Protein AF-A0A0C3HR26-F1 (afdb_monomer_lite)

Foldseek 3Di:
DDDDKDWDADPPPRWIWIWDADPPVRHTPGTFTQAPPWAWDQDWQKIWTWTQDPVPPGIDIDIDGHPGSVVSVVVRVVSVVSHDDD

Radius of gyration: 12.73 Å; chains: 1; bounding box: 26×28×32 Å

Organism: Oidiodendron maius (strain Zn) (NCBI:txid913774)

Structure (mmCIF, N/CA/C/O backbone):
data_AF-A0A0C3HR26-F1
#
_entry.id   AF-A0A0C3HR26-F1
#
loop_
_atom_site.group_PDB
_atom_site.id
_atom_site.type_symbol
_atom_site.label_atom_id
_atom_site.label_alt_id
_atom_site.label_comp_id
_atom_site.label_asym_id
_atom_site.label_entity_id
_atom_site.label_seq_id
_atom_site.pdbx_PDB_ins_code
_atom_site.Cartn_x
_atom_site.Cartn_y
_atom_site.Cartn_z
_atom_site.occupancy
_atom_site.B_iso_or_equiv
_atom_site.auth_seq_id
_atom_site.auth_comp_id
_atom_site.auth_asym_id
_atom_site.auth_atom_id
_atom_site.pdbx_PDB_model_num
ATOM 1 N N . GLY A 1 1 ? 12.661 -4.801 -2.181 1.00 83.94 1 GLY A N 1
ATOM 2 C CA . GLY A 1 1 ? 12.574 -6.254 -2.448 1.00 83.94 1 GLY A CA 1
ATOM 3 C C . GLY A 1 1 ? 11.552 -6.513 -3.537 1.00 83.94 1 GLY A C 1
ATOM 4 O O . GLY A 1 1 ? 10.715 -5.649 -3.756 1.00 83.94 1 GLY A O 1
ATOM 5 N N . VAL A 1 2 ? 11.628 -7.656 -4.221 1.00 90.88 2 VAL A N 1
ATOM 6 C CA . VAL A 1 2 ? 10.714 -8.033 -5.316 1.00 90.88 2 VAL A CA 1
ATOM 7 C C . VAL A 1 2 ? 9.956 -9.292 -4.914 1.00 90.88 2 VAL A C 1
ATOM 9 O O . VAL A 1 2 ? 10.549 -10.208 -4.351 1.00 90.88 2 VAL A O 1
ATOM 12 N N . GLY A 1 3 ? 8.656 -9.333 -5.188 1.00 93.50 3 GLY A N 1
ATOM 13 C CA . GLY A 1 3 ? 7.829 -10.502 -4.921 1.00 93.50 3 GLY A CA 1
ATOM 14 C C . GLY A 1 3 ? 6.336 -10.178 -4.978 1.00 93.50 3 GLY A C 1
ATOM 15 O O . GLY A 1 3 ? 5.959 -9.121 -5.495 1.00 93.50 3 GLY A O 1
ATOM 16 N N . PRO A 1 4 ? 5.473 -11.084 -4.495 1.00 93.00 4 PRO A N 1
ATOM 17 C CA . PRO A 1 4 ? 4.031 -10.894 -4.539 1.00 93.00 4 PRO A CA 1
ATOM 18 C C . PRO A 1 4 ? 3.575 -9.764 -3.610 1.00 93.00 4 PRO A C 1
ATOM 20 O O . PRO A 1 4 ? 3.907 -9.735 -2.420 1.00 93.00 4 PRO A O 1
ATOM 23 N N . LEU A 1 5 ? 2.754 -8.870 -4.163 1.00 94.19 5 LEU A N 1
ATOM 24 C CA . LEU A 1 5 ? 2.113 -7.768 -3.455 1.00 94.19 5 LEU A CA 1
ATOM 25 C C . LEU A 1 5 ? 0.622 -8.053 -3.263 1.00 94.19 5 LEU A C 1
ATOM 27 O O . LEU A 1 5 ? -0.036 -8.558 -4.171 1.00 94.19 5 LEU A O 1
ATOM 31 N N . ARG A 1 6 ? 0.085 -7.732 -2.083 1.00 94.69 6 ARG A N 1
ATOM 32 C CA . ARG A 1 6 ? -1.337 -7.895 -1.757 1.00 94.69 6 ARG A CA 1
ATOM 33 C C . ARG A 1 6 ? -1.868 -6.687 -0.994 1.00 94.69 6 ARG A C 1
ATOM 35 O O . ARG A 1 6 ? -1.195 -6.183 -0.096 1.00 94.69 6 ARG A O 1
ATOM 42 N N . VAL A 1 7 ? -3.099 -6.292 -1.304 1.00 94.81 7 VAL A N 1
ATOM 43 C CA . VAL A 1 7 ? -3.917 -5.419 -0.453 1.00 94.81 7 VAL A CA 1
ATOM 44 C C . VAL A 1 7 ? -4.821 -6.319 0.382 1.00 94.81 7 VAL A C 1
ATOM 46 O O . VAL A 1 7 ? -5.503 -7.190 -0.152 1.00 94.81 7 VAL A O 1
ATOM 49 N N . LEU A 1 8 ? -4.769 -6.167 1.702 1.00 95.12 8 LEU A N 1
ATOM 50 C CA . LEU A 1 8 ? -5.482 -7.018 2.651 1.00 95.12 8 LEU A CA 1
ATOM 51 C C . LEU A 1 8 ? -6.404 -6.160 3.510 1.00 95.12 8 LEU A C 1
ATOM 53 O O . LEU A 1 8 ? -5.969 -5.138 4.037 1.00 95.12 8 LEU A O 1
ATOM 57 N N . LYS A 1 9 ? -7.644 -6.616 3.704 1.00 93.25 9 LYS A N 1
ATOM 58 C CA . LYS A 1 9 ? -8.626 -6.007 4.606 1.00 93.25 9 LYS A CA 1
ATOM 59 C C . LYS A 1 9 ? -8.892 -6.931 5.786 1.00 93.25 9 LYS A C 1
ATOM 61 O O . LYS A 1 9 ? -9.182 -8.113 5.602 1.00 93.25 9 LYS A O 1
ATOM 66 N N . HIS A 1 10 ? -8.777 -6.401 6.998 1.00 93.44 10 HIS A N 1
ATOM 67 C CA . HIS A 1 10 ? -9.156 -7.119 8.205 1.00 93.44 10 HIS A CA 1
ATOM 68 C C . HIS A 1 10 ? -10.683 -7.237 8.271 1.00 93.44 10 HIS A C 1
ATOM 70 O O . HIS A 1 10 ? -11.384 -6.243 8.091 1.00 93.44 10 HIS A O 1
ATOM 76 N N . LYS A 1 11 ? -11.202 -8.449 8.503 1.00 90.88 11 LYS A N 1
ATOM 77 C CA . LYS A 1 11 ? -12.645 -8.726 8.401 1.00 90.88 11 LYS A CA 1
ATOM 78 C C . LYS A 1 11 ? -13.464 -8.068 9.511 1.00 90.88 11 LYS A C 1
ATOM 80 O O . LYS A 1 11 ? -14.573 -7.633 9.243 1.00 90.88 11 LYS A O 1
ATOM 85 N N . GLU A 1 12 ? -12.912 -7.979 10.719 1.00 91.69 12 GLU A N 1
ATOM 86 C CA . GLU A 1 12 ? -13.642 -7.469 11.889 1.00 91.69 12 GLU A CA 1
ATOM 87 C C . GLU A 1 12 ? -13.490 -5.956 12.056 1.00 91.69 12 GLU A C 1
ATOM 89 O O . GLU A 1 12 ? -14.456 -5.253 12.314 1.00 91.69 12 GLU A O 1
ATOM 94 N N . THR A 1 13 ? -12.272 -5.438 11.874 1.00 89.00 13 THR A N 1
ATOM 95 C CA . THR A 1 13 ? -11.972 -4.011 12.104 1.00 89.00 13 THR A CA 1
ATOM 96 C C . THR A 1 13 ? -12.037 -3.173 10.832 1.00 89.00 13 THR A C 1
ATOM 98 O O . THR A 1 13 ? -11.907 -1.957 10.890 1.00 89.00 13 THR A O 1
ATOM 101 N N . GLY A 1 14 ? -12.140 -3.806 9.660 1.00 87.88 14 GLY A N 1
ATOM 102 C CA . GLY A 1 14 ? -12.095 -3.122 8.369 1.00 87.88 14 GLY A CA 1
ATOM 103 C C . GLY A 1 14 ? -10.731 -2.528 8.005 1.00 87.88 14 GLY A C 1
ATOM 104 O O . GLY A 1 14 ? -10.594 -2.020 6.896 1.00 87.88 14 GLY A O 1
ATOM 105 N N . ALA A 1 15 ? -9.723 -2.621 8.881 1.00 89.06 15 ALA A N 1
ATOM 106 C CA . ALA A 1 15 ? -8.403 -2.038 8.663 1.00 89.06 15 ALA A CA 1
ATOM 107 C C . ALA A 1 15 ? -7.719 -2.638 7.428 1.00 89.06 15 ALA A C 1
ATOM 109 O O . ALA A 1 15 ? -7.589 -3.863 7.302 1.00 89.06 15 ALA A O 1
ATOM 110 N N . THR A 1 16 ? -7.249 -1.774 6.533 1.00 94.25 16 THR A N 1
ATOM 111 C CA . THR A 1 16 ? -6.624 -2.164 5.268 1.00 94.25 16 THR A CA 1
ATOM 112 C C . THR A 1 16 ? -5.126 -1.905 5.273 1.00 94.25 16 THR A C 1
ATOM 114 O O . THR A 1 16 ? -4.630 -0.936 5.848 1.00 94.25 16 THR A O 1
ATOM 117 N N . ARG A 1 17 ? -4.373 -2.815 4.652 1.00 94.31 17 ARG A N 1
ATOM 118 C CA . ARG A 1 17 ? -2.911 -2.748 4.576 1.00 94.31 17 ARG A CA 1
ATOM 119 C C . ARG A 1 17 ? -2.393 -3.244 3.236 1.00 94.31 17 ARG A C 1
ATOM 121 O O . ARG A 1 17 ? -2.992 -4.127 2.621 1.00 94.31 17 ARG A O 1
ATOM 128 N N . ILE A 1 18 ? -1.235 -2.736 2.843 1.00 95.00 18 ILE A N 1
ATOM 129 C CA . ILE A 1 18 ? -0.449 -3.227 1.715 1.00 95.00 18 ILE A CA 1
ATOM 130 C C . ILE A 1 18 ? 0.714 -4.081 2.229 1.00 95.00 18 ILE A C 1
ATOM 132 O O . ILE A 1 18 ? 1.438 -3.682 3.143 1.00 95.00 18 ILE A O 1
ATOM 136 N N . LEU A 1 19 ? 0.870 -5.278 1.660 1.00 95.38 19 LEU A N 1
ATOM 137 C CA . LEU A 1 19 ? 1.873 -6.265 2.054 1.00 95.38 19 LEU A CA 1
ATOM 138 C C . LEU A 1 19 ? 2.683 -6.719 0.836 1.00 95.38 19 LEU A 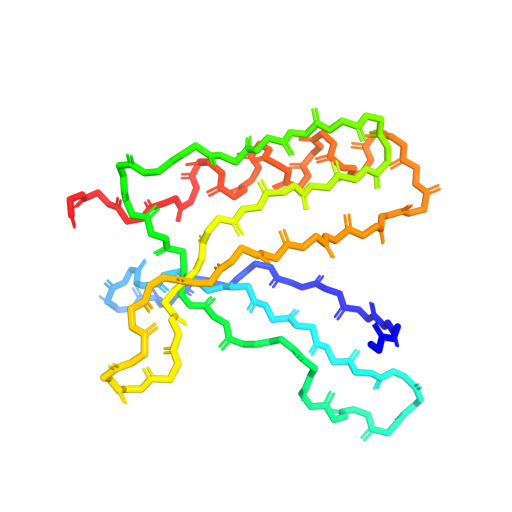C 1
ATOM 140 O O . LEU A 1 19 ? 2.116 -7.238 -0.124 1.00 95.38 19 LEU A O 1
ATOM 144 N N . LEU A 1 20 ? 4.006 -6.597 0.914 1.00 95.62 20 LEU A N 1
ATOM 145 C CA . LEU A 1 20 ? 4.958 -7.162 -0.042 1.00 95.62 20 LEU A CA 1
ATOM 146 C C . LEU A 1 20 ? 5.871 -8.141 0.685 1.00 95.62 20 LEU A C 1
ATOM 148 O O . LEU A 1 20 ? 6.521 -7.781 1.673 1.00 95.62 20 LEU A O 1
ATOM 152 N N . ARG A 1 21 ? 5.957 -9.363 0.163 1.00 94.81 21 ARG A N 1
ATOM 153 C CA . ARG A 1 21 ? 6.931 -10.361 0.611 1.00 94.81 21 ARG A CA 1
ATOM 154 C C . ARG A 1 21 ? 7.971 -10.579 -0.478 1.00 94.81 21 ARG A C 1
ATOM 156 O O . ARG A 1 21 ? 7.601 -10.678 -1.641 1.00 94.81 21 ARG A O 1
ATOM 163 N N . ALA A 1 22 ? 9.249 -10.628 -0.116 1.00 94.06 22 ALA A N 1
ATOM 164 C CA . ALA A 1 22 ? 10.318 -10.919 -1.065 1.00 94.06 22 ALA A CA 1
ATOM 165 C C . ALA A 1 22 ? 10.310 -12.400 -1.463 1.00 94.06 22 ALA A C 1
ATOM 167 O O . ALA A 1 22 ? 10.163 -13.265 -0.602 1.00 94.06 22 ALA A O 1
ATOM 168 N N . ASP A 1 23 ? 10.532 -12.690 -2.739 1.00 87.88 23 ASP A N 1
ATOM 169 C CA . ASP A 1 23 ? 10.758 -14.048 -3.242 1.00 87.88 23 ASP A CA 1
ATOM 170 C C . ASP A 1 23 ? 12.267 -14.390 -3.240 1.00 87.88 23 ASP A C 1
ATOM 172 O O . ASP A 1 23 ? 13.078 -13.488 -3.479 1.00 87.88 23 ASP A O 1
ATOM 176 N N . PRO A 1 24 ? 12.694 -15.634 -2.930 1.00 88.69 24 PRO A N 1
ATOM 177 C CA . PRO A 1 24 ? 11.911 -16.783 -2.448 1.00 88.69 24 PRO A CA 1
ATOM 178 C C . PRO A 1 24 ? 11.785 -16.849 -0.913 1.00 88.69 24 PRO A C 1
ATOM 180 O O . PRO A 1 24 ? 11.043 -17.667 -0.377 1.00 88.69 24 PRO A O 1
ATOM 183 N N . ARG A 1 25 ? 12.518 -16.005 -0.170 1.00 87.69 25 ARG A N 1
ATOM 184 C CA . ARG A 1 25 ? 12.630 -16.099 1.302 1.00 87.69 25 ARG A CA 1
ATOM 185 C C . ARG A 1 25 ? 11.346 -15.760 2.071 1.00 87.69 25 ARG A C 1
ATOM 187 O O . ARG A 1 25 ? 11.264 -16.044 3.260 1.00 87.69 25 ARG A O 1
ATOM 194 N N . GLY A 1 26 ? 10.374 -15.102 1.444 1.00 86.81 26 GLY A N 1
ATOM 195 C CA . GLY A 1 26 ? 9.108 -14.708 2.067 1.00 86.81 26 GLY A CA 1
ATOM 196 C C . GLY A 1 26 ? 9.217 -13.580 3.101 1.00 86.81 26 GLY A C 1
ATOM 197 O O . GLY A 1 26 ? 8.240 -13.319 3.815 1.00 86.81 26 GLY A O 1
ATOM 198 N N . THR A 1 27 ? 10.373 -12.909 3.193 1.00 93.50 27 THR A N 1
ATOM 199 C CA . THR A 1 27 ? 10.603 -11.817 4.150 1.00 93.50 27 THR A CA 1
ATOM 200 C C . THR A 1 27 ? 9.697 -10.627 3.854 1.00 93.50 27 THR A C 1
ATOM 202 O O . THR A 1 27 ? 9.410 -10.318 2.698 1.00 93.50 27 THR A O 1
ATOM 205 N N . ILE A 1 28 ? 9.219 -9.952 4.900 1.00 93.88 28 ILE A N 1
ATOM 206 C CA . ILE A 1 28 ? 8.344 -8.786 4.753 1.00 93.88 28 ILE A CA 1
ATOM 207 C C . ILE A 1 28 ? 9.193 -7.589 4.319 1.00 93.88 28 ILE A C 1
ATOM 209 O O . ILE A 1 28 ? 10.091 -7.168 5.039 1.00 93.88 28 ILE A O 1
ATOM 213 N N . VAL A 1 29 ? 8.894 -7.054 3.137 1.00 93.25 29 VAL A N 1
ATOM 214 C CA . VAL A 1 29 ? 9.554 -5.868 2.565 1.00 93.25 29 VAL A CA 1
ATOM 215 C C . VAL A 1 29 ? 8.726 -4.615 2.821 1.00 93.25 29 VAL A C 1
ATOM 217 O O . VAL A 1 29 ? 9.272 -3.549 3.070 1.00 93.25 29 VAL A O 1
ATOM 220 N N . LEU A 1 30 ? 7.404 -4.754 2.742 1.00 93.38 30 LEU A N 1
ATOM 221 C CA . LEU A 1 30 ? 6.442 -3.688 2.977 1.00 93.38 30 LEU A CA 1
ATOM 222 C C . LEU A 1 30 ? 5.279 -4.282 3.756 1.00 93.38 30 LEU A C 1
ATOM 224 O O . LEU A 1 30 ? 4.730 -5.299 3.343 1.00 93.38 30 LEU A O 1
ATOM 228 N N . ASN A 1 31 ? 4.904 -3.655 4.862 1.00 94.06 31 ASN A N 1
ATOM 229 C CA . ASN A 1 31 ? 3.681 -3.955 5.597 1.00 94.06 31 ASN A CA 1
ATOM 230 C C . ASN A 1 31 ? 3.204 -2.657 6.240 1.00 94.06 31 ASN A C 1
ATOM 232 O O . ASN A 1 31 ? 3.681 -2.285 7.311 1.00 94.06 31 ASN A O 1
ATOM 236 N N . LYS A 1 32 ? 2.335 -1.933 5.537 1.00 93.75 32 LYS A N 1
ATOM 237 C CA . LYS A 1 32 ? 1.878 -0.602 5.946 1.00 93.75 32 LYS A CA 1
ATOM 238 C C . LYS A 1 32 ? 0.369 -0.495 5.815 1.00 93.75 32 LYS A C 1
ATOM 240 O O . LYS A 1 32 ? -0.209 -1.014 4.861 1.00 93.75 32 LYS A O 1
ATOM 245 N N . SER A 1 33 ? -0.259 0.176 6.772 1.00 92.94 33 SER A N 1
ATOM 246 C CA . SER A 1 33 ? -1.681 0.510 6.696 1.00 92.94 33 SER A CA 1
ATOM 247 C C . SER A 1 33 ? -1.929 1.521 5.581 1.00 92.94 33 SER A C 1
ATOM 249 O O . SER A 1 33 ? -1.096 2.401 5.347 1.00 92.94 33 SER A O 1
ATOM 251 N N . LEU A 1 34 ? -3.073 1.405 4.909 1.00 92.62 34 LEU A N 1
ATOM 252 C CA . LEU A 1 34 ? -3.548 2.464 4.026 1.00 92.62 34 LEU A CA 1
A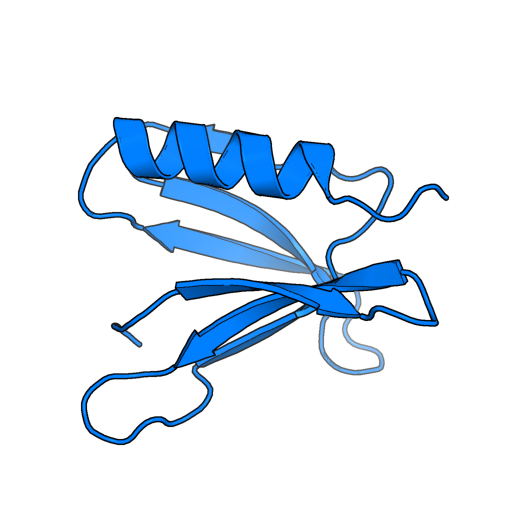TOM 253 C C . LEU A 1 34 ? -4.060 3.626 4.880 1.00 92.62 34 LEU A C 1
ATOM 255 O O . LEU A 1 34 ? -4.677 3.420 5.923 1.00 92.62 34 LEU A O 1
ATOM 259 N N . LEU A 1 35 ? -3.771 4.845 4.441 1.00 91.44 35 LEU A N 1
ATOM 260 C CA . LEU A 1 35 ? -4.155 6.077 5.123 1.00 91.44 35 LEU A CA 1
ATOM 261 C C . LEU A 1 35 ? -5.350 6.727 4.418 1.00 91.44 35 LEU A C 1
ATOM 263 O O . LEU A 1 35 ? -5.395 6.781 3.186 1.00 91.44 35 LEU A O 1
ATOM 267 N N . ALA A 1 36 ? -6.292 7.243 5.207 1.00 89.38 36 ALA A N 1
ATOM 268 C CA . ALA A 1 36 ? -7.348 8.127 4.726 1.00 89.38 36 ALA A CA 1
ATOM 269 C C . ALA A 1 36 ? -6.775 9.514 4.379 1.00 89.38 36 ALA A C 1
ATOM 271 O O . ALA A 1 36 ? -5.698 9.888 4.844 1.00 89.38 36 ALA A O 1
ATOM 272 N N . GLY A 1 37 ? -7.482 10.280 3.543 1.00 85.31 37 GLY A N 1
ATOM 273 C CA . GLY A 1 37 ? -7.166 11.694 3.277 1.00 85.31 37 GLY A CA 1
ATOM 274 C C . GLY A 1 37 ? -5.869 11.978 2.505 1.00 85.31 37 GLY A C 1
ATOM 275 O O . GLY A 1 37 ? -5.581 13.131 2.205 1.00 85.31 37 GLY A O 1
ATOM 276 N N . VAL A 1 38 ? -5.092 10.957 2.147 1.00 88.00 38 VAL A N 1
ATOM 277 C CA . VAL A 1 38 ? -3.907 11.080 1.283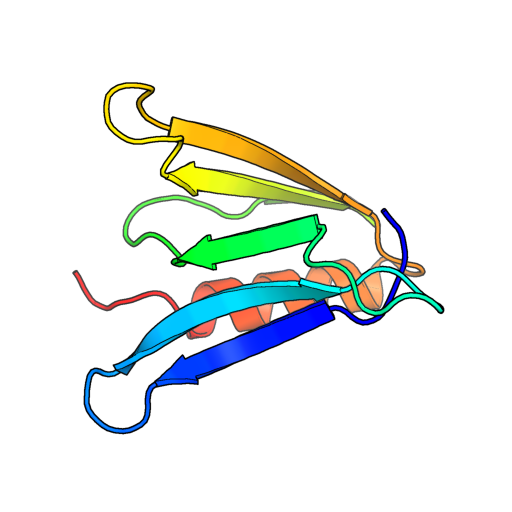 1.00 88.00 38 VAL A CA 1
ATOM 278 C C . VAL A 1 38 ? -4.240 10.653 -0.141 1.00 88.00 38 VAL A C 1
ATOM 280 O O . VAL A 1 38 ? -5.171 9.883 -0.327 1.00 88.00 38 VAL A O 1
ATOM 283 N N . LYS A 1 39 ? -3.490 11.095 -1.153 1.00 87.81 39 LYS A N 1
ATOM 284 C CA . LYS A 1 39 ? -3.664 10.650 -2.547 1.00 87.81 39 LYS A CA 1
ATOM 285 C C . LYS A 1 39 ? -2.610 9.609 -2.917 1.00 87.81 39 LYS A C 1
ATOM 287 O O . LYS A 1 39 ? -1.449 9.763 -2.540 1.00 87.81 39 LYS A O 1
ATOM 292 N N . TYR A 1 40 ? -2.999 8.575 -3.660 1.00 92.44 40 TYR A N 1
ATOM 293 C CA . TYR A 1 40 ? -2.065 7.631 -4.272 1.00 92.44 40 TYR A CA 1
ATOM 294 C C . TYR A 1 40 ? -1.876 7.995 -5.740 1.00 92.44 40 TYR A C 1
ATOM 296 O O . TYR A 1 40 ? -2.819 8.022 -6.529 1.00 92.44 40 TYR A O 1
ATOM 304 N N . GLU A 1 41 ? -0.647 8.339 -6.102 1.00 93.44 41 GLU A N 1
ATOM 305 C CA . GLU A 1 41 ? -0.318 8.831 -7.432 1.00 93.44 41 GLU A CA 1
ATOM 306 C C . GLU A 1 41 ? 0.220 7.689 -8.280 1.00 93.44 41 GLU A C 1
ATOM 308 O O . GLU A 1 41 ? 1.273 7.120 -7.992 1.00 93.44 41 GLU A O 1
ATOM 313 N N . VAL A 1 42 ? -0.502 7.358 -9.344 1.00 95.31 42 VAL A N 1
ATOM 314 C CA . VAL A 1 42 ? -0.053 6.379 -10.330 1.00 95.31 42 VAL A CA 1
ATOM 315 C C . VAL A 1 42 ? 0.617 7.120 -11.481 1.00 95.31 42 VAL A C 1
ATOM 317 O O . VAL A 1 42 ? 0.026 8.011 -12.089 1.00 95.31 42 VAL A O 1
ATOM 320 N N . THR A 1 43 ? 1.853 6.749 -11.797 1.00 94.12 43 THR A N 1
ATOM 321 C CA . THR A 1 43 ? 2.607 7.283 -12.935 1.00 94.12 43 THR A CA 1
ATOM 322 C C . THR A 1 43 ? 3.203 6.124 -13.713 1.00 94.12 43 THR A C 1
ATOM 324 O O . THR A 1 43 ? 4.093 5.428 -13.220 1.00 94.12 43 THR A O 1
ATOM 327 N N . GLU A 1 44 ? 2.702 5.907 -14.929 1.00 93.69 44 GLU A N 1
ATOM 328 C CA . GLU A 1 44 ? 3.073 4.777 -15.785 1.00 93.69 44 GLU A CA 1
ATOM 329 C C . GLU A 1 44 ? 2.977 3.438 -15.034 1.00 93.69 44 GLU A C 1
ATOM 331 O O . GLU A 1 44 ? 1.889 2.993 -14.692 1.00 93.69 44 GLU A O 1
ATOM 336 N N . LYS A 1 45 ? 4.122 2.805 -14.757 1.00 95.25 45 LYS A N 1
ATOM 337 C CA . LYS A 1 45 ? 4.273 1.533 -14.041 1.00 95.25 45 LYS A CA 1
ATOM 338 C C . LYS A 1 45 ? 4.557 1.705 -12.548 1.00 95.25 45 LYS A C 1
ATOM 340 O O . LYS A 1 45 ? 4.940 0.739 -11.893 1.00 95.25 45 LYS A O 1
ATOM 345 N N . THR A 1 46 ? 4.450 2.917 -12.018 1.00 95.19 46 THR A N 1
ATOM 346 C CA . THR A 1 46 ? 4.808 3.231 -10.634 1.00 95.19 46 THR A CA 1
ATOM 347 C C . THR A 1 46 ? 3.636 3.786 -9.843 1.00 95.19 46 THR A C 1
ATOM 349 O O . THR A 1 46 ? 2.755 4.435 -10.401 1.00 95.19 46 THR A O 1
ATOM 352 N N . ILE A 1 47 ? 3.634 3.527 -8.538 1.00 95.12 47 ILE A N 1
ATOM 353 C CA . ILE A 1 47 ? 2.682 4.097 -7.586 1.00 95.12 47 ILE A CA 1
ATOM 354 C C . ILE A 1 47 ? 3.469 4.775 -6.477 1.00 95.12 47 ILE A C 1
ATOM 356 O O . ILE A 1 47 ? 4.280 4.129 -5.810 1.00 95.12 47 ILE A O 1
ATOM 360 N N . LYS A 1 48 ? 3.212 6.065 -6.275 1.00 94.88 48 LYS A N 1
ATOM 361 C CA . LYS A 1 48 ? 3.680 6.834 -5.127 1.00 94.88 48 LYS A CA 1
ATOM 362 C C . LYS A 1 48 ? 2.558 6.938 -4.112 1.00 94.88 48 LYS A C 1
ATOM 364 O O . LYS A 1 48 ? 1.450 7.349 -4.449 1.00 94.88 48 LYS A O 1
ATOM 369 N N . PHE A 1 49 ? 2.838 6.576 -2.870 1.00 93.81 49 PHE A N 1
ATOM 370 C CA . PHE A 1 49 ? 1.869 6.731 -1.795 1.00 93.81 49 PHE A CA 1
ATOM 371 C C . PHE A 1 49 ? 2.555 7.042 -0.465 1.00 93.81 49 PHE A C 1
ATOM 373 O O . PHE A 1 49 ? 3.594 6.453 -0.155 1.00 93.81 49 PHE A O 1
ATOM 380 N N . PRO A 1 50 ? 1.984 7.946 0.343 1.00 93.00 50 PRO A N 1
ATOM 381 C CA . PRO A 1 50 ? 2.432 8.147 1.707 1.00 93.00 50 PRO A CA 1
ATOM 382 C C . PRO A 1 50 ? 1.906 7.026 2.611 1.00 93.00 50 PRO A C 1
ATOM 384 O O . PRO A 1 50 ? 0.774 6.554 2.471 1.00 93.00 50 PRO A O 1
ATOM 387 N N . ALA A 1 51 ? 2.736 6.622 3.562 1.00 91.94 51 ALA A N 1
ATOM 388 C CA . ALA A 1 51 ? 2.427 5.651 4.597 1.00 91.94 51 ALA A CA 1
ATOM 389 C C . ALA A 1 51 ? 2.957 6.140 5.950 1.00 91.94 51 ALA A C 1
ATOM 391 O O . ALA A 1 51 ? 3.845 6.989 6.017 1.00 91.94 51 ALA A O 1
ATOM 392 N N . ALA A 1 52 ? 2.426 5.590 7.042 1.00 89.56 52 ALA A N 1
ATOM 393 C CA . ALA A 1 52 ? 2.954 5.870 8.371 1.00 89.56 52 ALA A CA 1
ATOM 394 C C . ALA A 1 52 ? 4.387 5.332 8.493 1.00 89.56 52 ALA A C 1
ATOM 396 O O . ALA A 1 52 ? 4.635 4.149 8.231 1.00 89.56 52 ALA A O 1
ATOM 397 N N . GLY A 1 53 ? 5.306 6.204 8.900 1.00 85.44 53 GLY A N 1
ATOM 398 C CA . GLY A 1 53 ? 6.677 5.882 9.265 1.00 85.44 53 GLY A CA 1
ATOM 399 C C . GLY A 1 53 ? 6.762 4.979 10.489 1.00 85.44 53 GLY A C 1
ATOM 400 O O . GLY A 1 53 ? 5.757 4.524 11.039 1.00 85.44 53 GLY A O 1
ATOM 401 N N . GLU A 1 54 ? 7.982 4.711 10.940 1.00 80.31 54 GLU A N 1
ATOM 402 C CA . GLU A 1 54 ? 8.171 4.156 12.281 1.00 80.31 54 GLU A CA 1
ATOM 403 C C . GLU A 1 54 ? 7.570 5.094 13.346 1.00 80.31 54 GLU A C 1
ATOM 405 O O . GLU A 1 54 ? 7.452 6.302 13.103 1.00 80.31 54 GLU A O 1
ATOM 410 N N . PRO A 1 55 ? 7.192 4.576 14.529 1.00 78.06 55 PRO A N 1
ATOM 411 C CA . PRO A 1 55 ? 6.658 5.399 15.610 1.00 78.06 55 PRO A CA 1
ATOM 412 C C . PRO A 1 55 ? 7.551 6.620 15.878 1.00 78.06 55 PRO A C 1
ATOM 414 O O . PRO A 1 55 ? 8.745 6.482 16.131 1.00 78.06 55 PRO A O 1
ATOM 417 N N . GLY A 1 56 ? 6.977 7.822 15.779 1.00 77.69 56 GLY A N 1
ATOM 418 C CA . GLY A 1 56 ? 7.696 9.089 15.963 1.00 77.69 56 GLY A CA 1
ATOM 419 C C . GLY A 1 56 ? 8.407 9.649 14.721 1.00 77.69 56 GLY A C 1
ATOM 420 O O . GLY A 1 56 ? 8.912 10.764 14.788 1.00 77.69 56 GLY A O 1
ATOM 421 N N . LYS A 1 57 ? 8.417 8.943 13.580 1.00 78.06 57 LYS A N 1
ATOM 422 C CA . LYS A 1 57 ? 9.070 9.393 12.330 1.00 78.06 57 LYS A CA 1
ATOM 423 C C . LYS A 1 57 ? 8.133 10.032 11.293 1.00 78.06 57 LYS A C 1
ATOM 425 O O . LYS A 1 57 ? 8.576 10.351 10.195 1.00 78.06 57 LYS A O 1
ATOM 430 N N . GLY A 1 58 ? 6.863 10.261 11.630 1.00 85.88 58 GLY A N 1
ATOM 431 C CA . GLY A 1 58 ? 5.907 10.939 10.744 1.00 85.88 58 GLY A CA 1
ATOM 432 C C . GLY A 1 58 ? 5.489 10.094 9.535 1.00 85.88 58 GLY A C 1
ATOM 433 O O . GLY A 1 58 ? 5.377 8.875 9.643 1.00 85.88 58 GLY A O 1
ATOM 434 N N . LEU A 1 59 ? 5.206 10.738 8.399 1.00 89.56 59 LEU A N 1
ATOM 435 C CA . LEU A 1 59 ? 4.856 10.063 7.145 1.00 89.56 59 LEU A CA 1
ATOM 436 C C . LEU A 1 59 ? 6.105 9.804 6.296 1.00 89.56 59 LEU A C 1
ATOM 438 O O . LEU A 1 59 ? 6.973 10.664 6.179 1.00 89.56 59 LEU A O 1
ATOM 442 N N . GLU A 1 60 ? 6.155 8.644 5.651 1.00 91.88 60 GLU A N 1
ATOM 443 C CA . GLU A 1 60 ? 7.157 8.295 4.644 1.00 91.88 60 GLU A CA 1
ATOM 444 C C . GLU A 1 60 ? 6.485 8.020 3.296 1.00 91.88 60 GLU A C 1
ATOM 446 O O . GLU A 1 60 ? 5.408 7.423 3.230 1.00 91.88 60 GLU A O 1
ATOM 451 N N . THR A 1 61 ? 7.117 8.447 2.205 1.00 92.31 61 THR A N 1
ATOM 452 C CA . THR A 1 61 ? 6.593 8.235 0.851 1.00 92.31 61 THR A CA 1
ATOM 453 C C . THR A 1 61 ? 7.238 7.009 0.226 1.00 92.31 61 THR A C 1
ATOM 455 O O . THR A 1 61 ? 8.455 6.949 0.058 1.00 92.31 61 THR A O 1
ATOM 458 N N . TRP A 1 62 ? 6.408 6.052 -0.172 1.00 93.94 62 TRP A N 1
ATOM 459 C CA . TRP A 1 62 ? 6.824 4.836 -0.855 1.00 93.94 62 TRP A CA 1
ATOM 460 C C . TRP A 1 62 ? 6.623 4.958 -2.359 1.00 93.94 62 TRP A C 1
ATOM 462 O O . TRP A 1 62 ? 5.609 5.479 -2.820 1.00 93.94 62 TRP A O 1
ATOM 472 N N . LEU A 1 63 ? 7.578 4.419 -3.117 1.00 94.50 63 LEU A N 1
ATOM 473 C CA . LEU A 1 63 ? 7.483 4.222 -4.560 1.00 94.50 63 LEU A CA 1
ATOM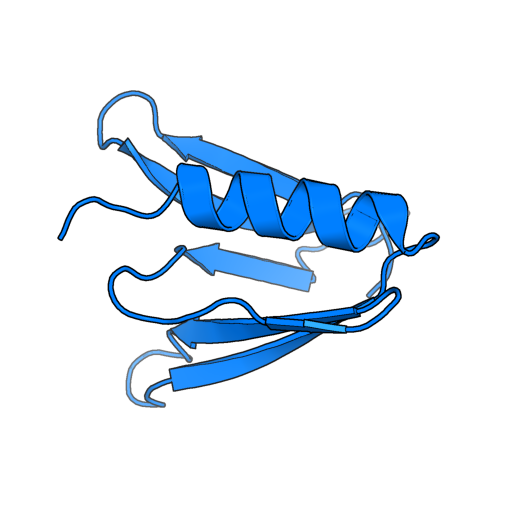 474 C C . LEU A 1 63 ? 7.461 2.717 -4.847 1.00 94.50 63 LEU A C 1
ATOM 476 O O . LEU A 1 63 ? 8.429 2.011 -4.567 1.00 94.50 63 LEU A O 1
ATOM 480 N N . LEU A 1 64 ? 6.371 2.229 -5.431 1.00 94.56 64 LEU A N 1
ATOM 481 C CA . LEU A 1 64 ? 6.263 0.862 -5.936 1.00 94.56 64 LEU A CA 1
ATOM 482 C C . LEU A 1 64 ? 6.383 0.862 -7.447 1.00 94.56 64 LEU A C 1
ATOM 484 O O . LEU A 1 64 ? 5.779 1.697 -8.108 1.00 94.56 64 LEU A O 1
ATOM 488 N N . GLN A 1 65 ? 7.112 -0.109 -7.990 1.00 94.94 65 GLN A N 1
ATOM 489 C CA . GLN A 1 65 ? 7.188 -0.347 -9.425 1.00 94.94 65 GLN A CA 1
ATOM 490 C C . GLN A 1 65 ? 6.569 -1.703 -9.760 1.00 94.94 65 GLN A C 1
ATOM 492 O O . GLN A 1 65 ? 6.955 -2.736 -9.212 1.00 94.94 65 GLN A O 1
ATOM 497 N N . LEU A 1 66 ? 5.608 -1.680 -10.675 1.00 94.19 66 LEU A N 1
ATOM 498 C CA . LEU A 1 66 ? 4.874 -2.830 -11.176 1.00 94.19 66 LEU A CA 1
ATOM 499 C C . LEU A 1 66 ? 5.424 -3.228 -12.550 1.00 94.19 66 LEU A C 1
ATOM 501 O O . LEU A 1 66 ? 6.182 -2.493 -13.188 1.00 94.19 66 LEU A O 1
ATOM 505 N N . LYS A 1 67 ? 5.052 -4.424 -13.014 1.00 91.94 67 LYS A N 1
ATOM 506 C CA . LYS A 1 67 ? 5.508 -4.941 -14.315 1.00 91.94 67 LYS A CA 1
ATOM 507 C C . LYS A 1 67 ? 4.916 -4.171 -15.493 1.00 91.94 67 LYS A C 1
ATOM 509 O O . LYS A 1 67 ? 5.600 -3.981 -16.492 1.00 91.94 67 LYS A O 1
ATOM 514 N N . THR A 1 68 ? 3.662 -3.745 -15.379 1.00 94.12 68 THR A N 1
ATOM 515 C CA . THR A 1 68 ? 2.928 -3.065 -16.449 1.00 94.12 68 THR A CA 1
ATOM 516 C C . THR A 1 68 ? 2.219 -1.823 -15.907 1.00 94.12 68 THR A C 1
ATOM 518 O O . THR A 1 68 ? 1.871 -1.789 -14.722 1.00 94.12 68 THR A O 1
ATOM 521 N N . PRO A 1 69 ? 1.961 -0.812 -16.757 1.00 93.88 69 PRO A N 1
ATOM 522 C CA . PRO A 1 69 ? 1.162 0.345 -16.365 1.00 93.88 69 PRO A CA 1
ATOM 523 C C . PRO A 1 69 ? -0.264 -0.021 -15.942 1.00 93.88 69 PRO A C 1
ATOM 525 O O . PRO A 1 69 ? -0.779 0.524 -14.972 1.00 93.88 69 PRO A O 1
ATOM 528 N N . ALA A 1 70 ? -0.867 -1.011 -16.609 1.00 93.88 70 ALA A N 1
ATOM 529 C CA . ALA A 1 70 ? -2.199 -1.508 -16.270 1.00 93.88 70 ALA A CA 1
ATOM 530 C C . ALA A 1 70 ? -2.273 -2.019 -14.820 1.00 93.88 70 ALA A C 1
ATOM 532 O O . ALA A 1 70 ? -3.196 -1.666 -14.095 1.00 93.88 70 ALA A O 1
ATOM 533 N N . PHE A 1 71 ? -1.260 -2.764 -14.356 1.00 94.06 71 PHE A N 1
ATOM 534 C CA . PHE A 1 71 ? -1.206 -3.213 -12.961 1.00 94.06 71 PHE A CA 1
ATOM 535 C C . PHE A 1 71 ? -1.028 -2.064 -11.973 1.00 94.06 71 PHE A C 1
ATOM 537 O O . PHE A 1 71 ? -1.567 -2.128 -10.873 1.00 94.06 71 PHE A O 1
ATOM 544 N N . ALA A 1 72 ? -0.282 -1.019 -12.337 1.00 94.31 72 ALA A N 1
ATOM 545 C CA . ALA A 1 72 ? -0.139 0.149 -11.475 1.00 94.31 72 ALA A CA 1
ATOM 546 C C . ALA A 1 72 ? -1.468 0.918 -11.353 1.00 94.31 72 ALA A C 1
ATOM 548 O O . ALA A 1 72 ? -1.841 1.328 -10.257 1.00 94.31 72 ALA A O 1
ATOM 549 N N . GLN A 1 73 ? -2.214 1.055 -12.453 1.00 94.38 73 GLN A N 1
ATOM 550 C CA . GLN A 1 73 ? -3.543 1.672 -12.447 1.00 94.38 73 GLN A CA 1
ATOM 551 C C . GLN A 1 73 ? -4.554 0.855 -11.640 1.00 94.38 73 GLN A C 1
ATOM 553 O O . GLN A 1 73 ? -5.257 1.415 -10.800 1.00 94.38 73 GLN A O 1
ATOM 558 N N . GLU A 1 74 ? -4.603 -0.461 -11.854 1.00 94.88 74 GLU A N 1
ATOM 559 C CA . GLU A 1 74 ? -5.498 -1.360 -11.123 1.00 94.88 74 GLU A CA 1
ATOM 560 C C . GLU A 1 74 ? -5.189 -1.355 -9.623 1.00 94.88 74 GLU A C 1
ATOM 562 O O . GLU A 1 74 ? -6.086 -1.153 -8.807 1.00 94.88 74 GLU A O 1
ATOM 567 N N . LEU A 1 75 ? -3.916 -1.498 -9.247 1.00 94.50 75 LEU A N 1
ATOM 568 C CA . LEU A 1 75 ? -3.511 -1.461 -7.847 1.00 94.50 75 LEU A CA 1
ATOM 569 C C . LEU A 1 75 ? -3.809 -0.099 -7.210 1.00 94.50 75 LEU A C 1
ATOM 571 O O . LEU A 1 75 ? -4.314 -0.064 -6.093 1.00 94.50 75 LEU A O 1
ATOM 575 N N . GLY A 1 76 ? -3.550 1.007 -7.912 1.00 93.56 76 GLY A N 1
ATOM 576 C CA . GLY A 1 76 ? -3.887 2.347 -7.432 1.00 93.56 76 GLY A CA 1
ATOM 577 C C . GLY A 1 76 ? -5.383 2.490 -7.159 1.00 93.56 76 GLY A C 1
ATOM 578 O O . GLY A 1 76 ? -5.764 2.923 -6.075 1.00 93.56 76 GLY A O 1
ATOM 579 N N . LYS A 1 77 ? -6.229 2.031 -8.090 1.00 94.31 77 LYS A N 1
ATOM 580 C CA . LYS A 1 77 ? -7.686 2.008 -7.918 1.00 94.31 77 LYS A CA 1
ATOM 581 C C . LYS A 1 77 ? -8.100 1.169 -6.706 1.00 94.31 77 LYS A C 1
ATOM 583 O O . LYS A 1 77 ? -8.825 1.666 -5.852 1.00 94.31 77 LYS A O 1
ATOM 588 N N . VAL A 1 78 ? -7.589 -0.057 -6.586 1.00 94.69 78 VAL A N 1
ATOM 589 C CA . VAL A 1 78 ? -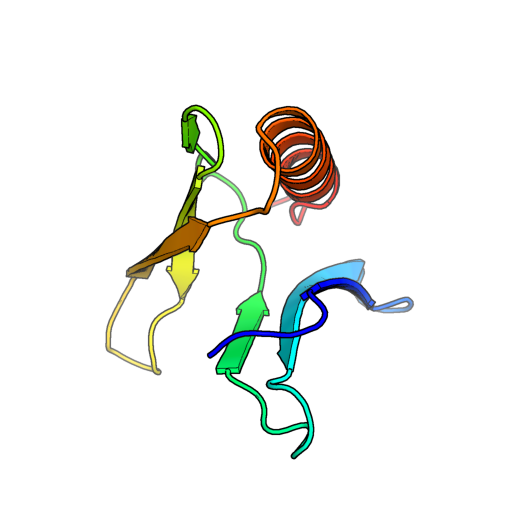7.894 -0.947 -5.453 1.00 94.69 78 VAL A CA 1
ATOM 590 C C . VAL A 1 78 ? -7.456 -0.322 -4.129 1.00 94.69 78 VAL A C 1
ATOM 592 O O . VAL A 1 78 ? -8.183 -0.413 -3.143 1.00 94.69 78 VAL A O 1
ATOM 595 N N . MET A 1 79 ? -6.287 0.319 -4.082 1.00 93.06 79 MET A N 1
ATOM 596 C CA . MET A 1 79 ? -5.802 0.992 -2.878 1.00 93.06 79 MET A CA 1
ATOM 597 C C . MET A 1 79 ? -6.693 2.178 -2.493 1.00 93.06 79 MET A C 1
ATOM 599 O O . MET A 1 79 ? -6.990 2.333 -1.314 1.00 93.06 79 MET A O 1
ATOM 603 N N . GLU A 1 80 ? -7.133 2.986 -3.460 1.00 91.69 80 GLU A N 1
ATOM 604 C CA . GLU A 1 80 ? -8.068 4.099 -3.244 1.00 91.69 80 GLU A CA 1
ATOM 605 C C . GLU A 1 80 ? -9.435 3.609 -2.737 1.00 91.69 80 GLU A C 1
ATOM 607 O O . GLU A 1 80 ? -9.917 4.088 -1.712 1.00 91.69 80 GLU A O 1
ATOM 612 N N . GLU A 1 81 ? -10.022 2.597 -3.384 1.00 92.19 81 GLU A N 1
ATOM 613 C CA . GLU A 1 81 ? -11.320 2.006 -3.011 1.00 92.19 81 GLU A CA 1
ATOM 614 C C . GLU A 1 81 ? -11.310 1.342 -1.626 1.00 92.19 81 GLU A C 1
ATOM 616 O O . GLU A 1 81 ? -12.353 1.194 -0.991 1.00 92.19 81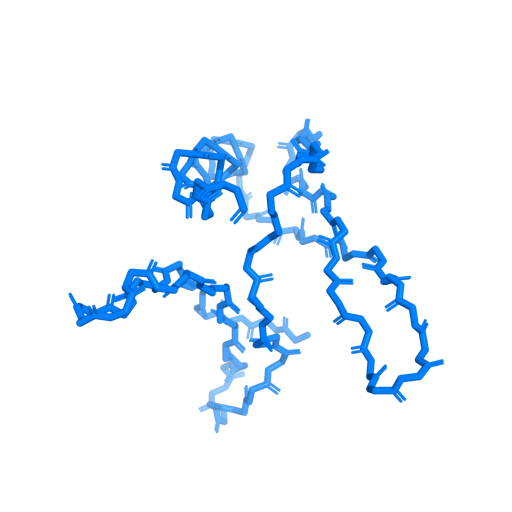 GLU A O 1
ATOM 621 N N . ASN A 1 82 ? -10.134 0.925 -1.151 1.00 91.44 82 ASN A N 1
ATOM 622 C CA . ASN A 1 82 ? -9.963 0.232 0.123 1.00 91.44 82 ASN A CA 1
ATOM 623 C C . ASN A 1 82 ? -9.347 1.115 1.213 1.00 91.44 82 ASN A C 1
ATOM 625 O O . ASN A 1 82 ? -8.879 0.589 2.225 1.00 91.44 82 ASN A O 1
ATOM 629 N N . LYS A 1 83 ? -9.327 2.441 1.062 1.00 89.00 83 LYS A N 1
ATOM 630 C CA . LYS A 1 83 ? -8.918 3.313 2.169 1.00 89.00 83 LYS A CA 1
ATOM 631 C C . LYS A 1 83 ? -9.871 3.188 3.359 1.00 89.00 83 LYS A C 1
ATOM 633 O O . LYS A 1 83 ? -11.069 2.965 3.165 1.00 89.00 83 LYS A O 1
ATOM 638 N N . PRO A 1 84 ? -9.361 3.339 4.593 1.00 84.31 84 PRO A N 1
ATOM 639 C CA . PRO A 1 84 ? -10.238 3.510 5.739 1.00 84.31 84 PRO A CA 1
ATOM 640 C C . PRO A 1 84 ? -11.118 4.749 5.530 1.00 84.31 84 PRO A C 1
ATOM 642 O O . PRO A 1 84 ? -10.673 5.768 4.998 1.00 84.31 84 PRO A O 1
ATOM 645 N N . SER A 1 85 ? -12.389 4.633 5.906 1.00 70.38 85 SER A N 1
ATOM 646 C CA . SER A 1 85 ? -13.317 5.757 5.932 1.00 70.38 85 SER A CA 1
ATOM 647 C C . SER A 1 85 ? -13.098 6.503 7.247 1.00 70.38 85 SER A C 1
ATOM 649 O O . SER A 1 85 ? -13.578 6.041 8.279 1.00 70.38 85 SER A O 1
ATOM 651 N N . SER A 1 86 ? -12.376 7.625 7.166 1.00 52.06 86 SER A N 1
ATOM 652 C CA . SER A 1 86 ? -11.964 8.509 8.275 1.00 52.06 86 SER A CA 1
ATOM 653 C C . SER A 1 86 ? -10.801 8.015 9.135 1.00 52.06 86 SER A C 1
ATOM 655 O O . SER A 1 86 ? -10.800 6.845 9.575 1.00 52.06 86 SER A O 1
#

InterPro domains:
  IPR000156 Ran binding domain [PF00638] (1-83)
  IPR011993 PH-like domain superfamily [G3DSA:2.30.29.30] (1-86)
  IPR053074 Nuclear Pore Complex Nucleoporin [PTHR38697] (1-84)

pLDDT: mean 90.94, std 6.27, range [52.06, 95.62]

Secondary structure (DSSP, 8-state):
--S-EEEEE-TTT--EEEEEE-TTT--EEEEEEPPSSPPPEEETTEEEEEEE-STTS-EEEEEEE-SSHHHHHHHHHHHHHTS---

Sequence (86 aa):
GVGPLRVLKHKETGATRILLRADPRGTIVLNKSLLAGVKYEVTEKTIKFPAAGEPGKGLETWLLQLKTPAFAQELGKVMEENKPSS